Protein AF-A0A3M1RUQ9-F1 (afdb_monomer)

Nearest PDB structures (foldseek):
  5zta-assembly2_B  TM=8.082E-01  e=4.497E-03  Bacillus subtilis subsp. subtilis str. 168
  6jv6-assembly1_A  TM=8.263E-01  e=1.047E-02  Bacillus spizizenii
  3lyh-assembly1_A  TM=6.625E-01  e=2.061E-03  Marinobacter nauticus VT8
  2q2o-assembly1_A  TM=5.534E-01  e=1.060E+00  Bacillus subtilis
  7l78-assembly1_B  TM=5.020E-01  e=8.719E-01  Saccharomyces cerevisiae

Solvent-accessible surface area (backbone atoms only — not comparable to full-atom values): 9814 Å² total; per-residue (Å²): 130,82,81,74,94,71,89,86,81,88,88,75,90,79,79,81,57,67,66,60,47,66,78,39,43,71,64,52,54,54,52,47,52,55,50,48,54,52,18,68,74,37,26,83,55,92,74,45,66,84,81,35,47,64,63,47,54,52,49,54,49,51,52,57,45,52,78,74,45,89,65,80,58,87,81,72,50,26,94,60,44,41,68,43,33,44,55,52,37,52,52,50,31,43,76,59,68,37,67,63,48,80,47,67,57,91,83,35,56,87,43,66,56,51,74,47,50,49,53,53,51,50,52,55,40,34,71,76,36,79,89,50,49,64,44,75,48,74,41,48,56,74,68,48,50,51,53,51,48,51,56,50,47,54,55,49,33,57,75,73,69,69,116

Foldseek 3Di:
DPDPPDDDDDDDDDADDPVVCVVVVVVVVVVVVVQQVQQVVQAPDDDDCVRCVPQVVVVVVQVVVCVVDDDLDDDDAPCGRYDDHPLVSVVVSVVSPDQAAEAEDPVLDDYCCQPPVVVVVQVVSCVVVVNGHYDYDGRDDPVVVVVVVVVVVVVVCVVVVND

pLDDT: mean 93.83, std 6.27, range [56.94, 98.25]

Structure (mmCIF, N/CA/C/O backbone):
data_AF-A0A3M1RUQ9-F1
#
_entry.id   AF-A0A3M1RUQ9-F1
#
loop_
_atom_site.group_PDB
_atom_site.id
_atom_site.type_symbol
_atom_site.label_atom_id
_atom_site.label_alt_id
_atom_site.label_comp_id
_atom_site.label_asym_id
_atom_site.label_entity_id
_atom_site.label_seq_id
_atom_site.pdbx_PDB_ins_code
_atom_site.Cartn_x
_atom_site.Cartn_y
_atom_site.Cartn_z
_atom_site.occupancy
_atom_site.B_iso_or_equiv
_atom_site.auth_seq_id
_atom_site.auth_comp_id
_atom_site.auth_asym_id
_atom_site.auth_atom_id
_atom_site.pdbx_PDB_model_num
ATOM 1 N N . MET A 1 1 ? 2.517 7.615 -39.270 1.00 56.94 1 MET A N 1
ATOM 2 C CA . MET A 1 1 ? 3.635 8.064 -38.411 1.00 56.94 1 MET A CA 1
ATOM 3 C C . MET A 1 1 ? 4.672 6.952 -38.345 1.00 56.94 1 MET A C 1
ATOM 5 O O . MET A 1 1 ? 4.280 5.797 -38.236 1.00 56.94 1 MET A O 1
ATOM 9 N N . SER A 1 2 ? 5.966 7.264 -38.475 1.00 64.69 2 SER A N 1
ATOM 10 C CA . SER A 1 2 ? 7.027 6.271 -38.240 1.00 64.69 2 SER A CA 1
ATOM 11 C C . SER A 1 2 ? 6.930 5.792 -36.794 1.00 64.69 2 SER A C 1
ATOM 13 O O . SER A 1 2 ? 6.895 6.625 -35.892 1.00 64.69 2 SER A O 1
ATOM 15 N N . LYS A 1 3 ? 6.897 4.474 -36.562 1.00 66.44 3 LYS A N 1
ATOM 16 C CA . LYS A 1 3 ? 6.935 3.903 -35.209 1.00 66.44 3 LYS A CA 1
ATOM 17 C C . LYS A 1 3 ? 8.186 4.449 -34.508 1.00 66.44 3 LYS A C 1
ATOM 19 O O . LYS A 1 3 ? 9.293 4.273 -35.025 1.00 66.44 3 LYS A O 1
ATOM 24 N N . LYS A 1 4 ? 8.024 5.173 -33.395 1.00 72.56 4 LYS A N 1
ATOM 25 C CA . LYS A 1 4 ? 9.169 5.671 -32.623 1.00 72.56 4 LYS A CA 1
ATOM 26 C C . LYS A 1 4 ? 9.989 4.465 -32.158 1.00 72.56 4 LYS A C 1
ATOM 28 O O . LYS A 1 4 ? 9.436 3.479 -31.676 1.00 72.56 4 LYS A O 1
ATOM 33 N N . LYS A 1 5 ? 11.308 4.512 -32.351 1.00 85.88 5 LYS A N 1
ATOM 34 C CA . LYS A 1 5 ? 12.230 3.438 -31.949 1.00 85.88 5 LYS A CA 1
ATOM 35 C C . LYS A 1 5 ? 12.568 3.578 -30.460 1.00 85.88 5 LYS A C 1
ATOM 37 O O . LYS A 1 5 ? 13.712 3.846 -30.115 1.00 85.88 5 LYS A O 1
ATOM 42 N N . VAL A 1 6 ? 11.555 3.470 -29.602 1.00 91.44 6 VAL A N 1
ATOM 43 C CA . VAL A 1 6 ? 11.686 3.624 -28.146 1.00 91.44 6 VAL A CA 1
ATOM 44 C C . VAL A 1 6 ? 11.428 2.276 -27.481 1.00 91.44 6 VAL A C 1
ATOM 46 O O . VAL A 1 6 ? 10.409 1.639 -27.742 1.00 91.44 6 VAL A O 1
ATOM 49 N N . GLY A 1 7 ? 12.369 1.834 -26.647 1.00 94.00 7 GLY A N 1
ATOM 50 C CA . GLY A 1 7 ? 12.176 0.706 -25.738 1.00 94.00 7 GLY A CA 1
ATOM 51 C C . GLY A 1 7 ? 11.648 1.211 -24.400 1.00 94.00 7 GLY A C 1
ATOM 52 O O . GLY A 1 7 ? 12.177 2.179 -23.861 1.00 94.00 7 GLY A O 1
ATOM 53 N N . VAL A 1 8 ? 10.616 0.561 -23.869 1.00 94.81 8 VAL A N 1
ATOM 54 C CA . VAL A 1 8 ? 10.037 0.879 -22.560 1.00 94.81 8 VAL A CA 1
ATOM 55 C C . VAL A 1 8 ? 10.260 -0.322 -21.651 1.00 94.81 8 VAL A C 1
ATOM 57 O O . VAL A 1 8 ? 9.830 -1.426 -21.975 1.00 94.81 8 VAL A O 1
ATOM 60 N N . ILE A 1 9 ? 10.944 -0.108 -20.526 1.00 96.81 9 ILE A N 1
ATOM 61 C CA . ILE A 1 9 ? 11.114 -1.108 -19.469 1.00 96.81 9 ILE A CA 1
ATOM 62 C C . ILE A 1 9 ? 10.307 -0.648 -18.259 1.00 96.81 9 ILE A C 1
ATOM 64 O O . ILE A 1 9 ? 10.516 0.456 -17.759 1.00 96.81 9 ILE A O 1
ATOM 68 N N . ILE A 1 10 ? 9.405 -1.503 -17.779 1.00 93.88 10 ILE A N 1
ATOM 69 C CA . ILE A 1 10 ? 8.724 -1.304 -16.500 1.00 93.88 10 ILE A CA 1
ATOM 70 C C . ILE A 1 10 ? 9.542 -2.034 -15.437 1.00 93.88 10 ILE A C 1
ATOM 72 O O . ILE A 1 10 ? 9.555 -3.261 -15.394 1.00 93.88 10 ILE A O 1
ATOM 76 N N . ALA A 1 11 ? 10.283 -1.281 -14.625 1.00 93.81 11 ALA A N 1
ATOM 77 C CA . ALA A 1 11 ? 11.072 -1.850 -13.539 1.00 93.81 11 ALA A CA 1
ATOM 78 C C . ALA A 1 11 ? 10.163 -2.242 -12.363 1.00 93.81 11 ALA A C 1
ATOM 80 O O . ALA A 1 11 ? 9.330 -1.448 -11.925 1.00 93.81 11 ALA A O 1
ATOM 81 N N . CYS A 1 12 ? 10.345 -3.452 -11.837 1.00 90.75 12 CYS A N 1
ATOM 82 C CA . CYS A 1 12 ? 9.619 -3.979 -10.684 1.00 90.75 12 CYS A CA 1
ATOM 83 C C . CYS A 1 12 ? 10.548 -4.830 -9.808 1.00 90.75 12 CYS A C 1
ATOM 85 O O . CYS A 1 12 ? 11.527 -5.385 -10.300 1.00 90.75 12 CYS A O 1
ATOM 87 N N . HIS A 1 13 ? 10.224 -4.956 -8.522 1.00 88.75 13 HIS A N 1
ATOM 88 C CA . HIS A 1 13 ? 11.003 -5.755 -7.569 1.00 88.75 13 HIS A CA 1
ATOM 89 C C . HIS A 1 13 ? 10.867 -7.273 -7.805 1.00 88.75 13 HIS A C 1
ATOM 91 O O . HIS A 1 13 ? 11.828 -8.014 -7.629 1.00 88.75 13 HIS A O 1
ATOM 97 N N . GLY A 1 14 ? 9.684 -7.728 -8.239 1.00 87.06 14 GLY A N 1
ATOM 98 C CA . GLY A 1 14 ? 9.310 -9.145 -8.216 1.00 87.06 14 GLY A CA 1
ATOM 99 C C . GLY A 1 14 ? 8.838 -9.592 -6.828 1.00 87.06 14 GLY A C 1
ATOM 100 O O . GLY A 1 14 ? 8.937 -8.838 -5.858 1.00 87.06 14 GLY A O 1
ATOM 101 N N . ASP A 1 15 ? 8.299 -10.805 -6.747 1.00 90.31 15 ASP A N 1
ATOM 102 C CA . ASP A 1 15 ? 7.849 -11.428 -5.500 1.00 90.31 15 ASP A CA 1
ATOM 103 C C . ASP A 1 15 ? 8.145 -12.933 -5.532 1.00 90.31 15 ASP A C 1
ATOM 105 O O . ASP A 1 15 ? 8.349 -13.510 -6.607 1.00 90.31 15 ASP A O 1
ATOM 109 N N . VAL A 1 16 ? 8.192 -13.562 -4.360 1.00 91.88 16 VAL A N 1
ATOM 110 C CA . VAL A 1 16 ? 8.382 -15.008 -4.249 1.00 91.88 16 VAL A CA 1
ATOM 111 C C . VAL A 1 16 ? 7.066 -15.714 -4.605 1.00 91.88 16 VAL A C 1
ATOM 113 O O . VAL A 1 16 ? 6.010 -15.300 -4.120 1.00 91.88 16 VAL A O 1
ATOM 116 N N . PRO A 1 17 ? 7.095 -16.782 -5.426 1.00 94.38 17 PRO A N 1
ATOM 117 C CA . PRO A 1 17 ? 5.908 -17.586 -5.703 1.00 94.38 17 PRO A CA 1
ATOM 118 C C . PRO A 1 17 ? 5.218 -18.075 -4.420 1.00 94.38 17 PRO A C 1
ATOM 120 O O . PRO A 1 17 ? 5.877 -18.508 -3.473 1.00 94.38 17 PRO A O 1
ATOM 123 N N . LEU A 1 18 ? 3.884 -17.988 -4.379 1.00 93.75 18 LEU A N 1
ATOM 124 C CA . LEU A 1 18 ? 3.101 -18.298 -3.175 1.00 93.75 18 LEU A CA 1
ATOM 125 C C . LEU A 1 18 ? 3.216 -19.770 -2.759 1.00 93.75 18 LEU A C 1
ATOM 127 O O . LEU A 1 18 ? 3.302 -20.064 -1.570 1.00 93.75 18 LEU A O 1
ATOM 131 N N . ASP A 1 19 ? 3.257 -20.673 -3.736 1.00 95.56 19 ASP A N 1
ATOM 132 C CA . ASP A 1 19 ? 3.499 -22.105 -3.548 1.00 95.56 19 ASP A CA 1
ATOM 133 C C . ASP A 1 19 ? 4.882 -22.362 -2.942 1.00 95.56 19 ASP A C 1
ATOM 135 O O . ASP A 1 19 ? 5.003 -23.086 -1.957 1.00 95.56 19 ASP A O 1
ATOM 139 N N . TYR A 1 20 ? 5.915 -21.680 -3.438 1.00 95.62 20 TYR A N 1
ATOM 140 C CA . TYR A 1 20 ? 7.257 -21.783 -2.874 1.00 95.62 20 TYR A CA 1
ATOM 141 C C . TYR A 1 20 ? 7.315 -21.297 -1.418 1.00 95.62 20 TYR A C 1
ATOM 143 O O . TYR A 1 20 ? 7.980 -21.920 -0.590 1.00 95.62 20 TYR A O 1
ATOM 151 N N . ILE A 1 21 ? 6.619 -20.205 -1.076 1.00 93.62 21 ILE A N 1
ATOM 152 C CA . ILE A 1 21 ? 6.503 -19.749 0.321 1.00 93.62 21 ILE A CA 1
ATOM 153 C C . ILE A 1 21 ? 5.828 -20.829 1.170 1.00 93.62 21 ILE A C 1
ATOM 155 O O . ILE A 1 21 ? 6.288 -21.117 2.274 1.00 93.62 21 ILE A O 1
ATOM 159 N N . GLU A 1 22 ? 4.753 -21.434 0.663 1.00 92.75 22 GLU A N 1
ATOM 160 C CA . GLU A 1 22 ? 4.002 -22.459 1.383 1.00 92.75 22 GLU A CA 1
ATOM 161 C C . GLU A 1 22 ? 4.834 -23.722 1.649 1.00 92.75 22 GLU A C 1
ATOM 163 O O . GLU A 1 22 ? 4.784 -24.279 2.749 1.00 92.75 22 GLU A O 1
ATOM 168 N N . GLU A 1 23 ? 5.632 -24.143 0.672 1.00 97.25 23 GLU A N 1
ATOM 169 C CA . GLU A 1 23 ? 6.545 -25.283 0.785 1.00 97.25 23 GLU A CA 1
ATOM 170 C C . GLU A 1 23 ? 7.738 -25.000 1.715 1.00 97.25 23 GLU A C 1
ATOM 172 O O . GLU A 1 23 ? 8.336 -25.932 2.250 1.00 97.25 23 GLU A O 1
ATOM 177 N N . ASN A 1 24 ? 8.071 -23.723 1.949 1.00 96.81 24 ASN A N 1
ATOM 178 C CA . ASN A 1 24 ? 9.254 -23.289 2.703 1.00 96.81 24 ASN A CA 1
ATOM 179 C C . ASN A 1 24 ? 8.909 -22.384 3.905 1.00 96.81 24 ASN A C 1
ATOM 181 O O . ASN A 1 24 ? 9.684 -21.487 4.249 1.00 96.81 24 ASN A O 1
ATOM 185 N N . LYS A 1 25 ? 7.758 -22.615 4.555 1.00 93.88 25 LYS A N 1
ATOM 186 C CA . LYS A 1 25 ? 7.204 -21.754 5.624 1.00 93.88 25 LYS A CA 1
ATOM 187 C C . LYS A 1 25 ? 8.210 -21.359 6.701 1.00 93.88 25 LYS A C 1
ATOM 189 O O . LYS A 1 25 ? 8.373 -20.171 6.946 1.00 93.88 25 LYS A O 1
ATOM 194 N N . GLU A 1 26 ? 8.928 -22.316 7.288 1.00 96.06 26 GLU A N 1
ATOM 195 C CA . GLU A 1 26 ? 9.863 -22.046 8.394 1.00 96.06 26 GLU A CA 1
ATOM 196 C C . GLU A 1 26 ? 10.960 -21.038 8.011 1.00 96.06 26 GLU A C 1
ATOM 198 O O . GLU A 1 26 ? 11.317 -20.157 8.793 1.00 96.06 26 GLU A O 1
ATOM 203 N N . ALA A 1 27 ? 11.476 -21.124 6.780 1.00 94.81 27 ALA A N 1
ATOM 204 C CA . ALA A 1 27 ? 12.489 -20.194 6.292 1.00 94.81 27 ALA A CA 1
ATOM 205 C C . ALA A 1 27 ? 11.922 -18.774 6.127 1.00 94.81 27 ALA A C 1
ATOM 207 O O . ALA A 1 27 ? 12.604 -17.796 6.443 1.00 94.81 27 ALA A O 1
ATOM 208 N N . PHE A 1 28 ? 10.675 -18.658 5.660 1.00 93.06 28 PHE A N 1
ATOM 209 C CA . PHE A 1 28 ? 9.995 -17.372 5.512 1.00 93.06 28 PHE A CA 1
ATOM 210 C C . PHE A 1 28 ? 9.569 -16.774 6.850 1.00 93.06 28 PHE A C 1
ATOM 212 O O . PHE A 1 28 ? 9.768 -15.581 7.042 1.00 93.06 28 PHE A O 1
ATOM 219 N N . GLU A 1 29 ? 9.082 -17.577 7.793 1.00 93.44 29 GLU A N 1
ATOM 220 C CA . GLU A 1 29 ? 8.775 -17.130 9.157 1.00 93.44 29 GLU A CA 1
ATOM 221 C C . GLU A 1 29 ? 10.032 -16.596 9.855 1.00 93.44 29 GLU A C 1
ATOM 223 O O . GLU A 1 29 ? 10.015 -15.527 10.468 1.00 93.44 29 GLU A O 1
ATOM 228 N N . MET A 1 30 ? 11.168 -17.285 9.696 1.00 96.00 30 MET A N 1
ATOM 229 C CA . MET A 1 30 ? 12.449 -16.796 10.203 1.00 96.00 30 MET A CA 1
ATOM 230 C C . MET A 1 30 ? 12.840 -15.460 9.551 1.00 96.00 30 MET A C 1
ATOM 232 O O . MET A 1 30 ? 13.237 -14.529 10.255 1.00 96.00 30 MET A O 1
ATOM 236 N N . ALA A 1 31 ? 12.711 -15.334 8.227 1.00 93.88 31 ALA A N 1
ATOM 237 C CA . ALA A 1 31 ? 13.004 -14.085 7.525 1.00 93.88 31 ALA A CA 1
ATOM 238 C C . ALA A 1 31 ? 12.082 -12.936 7.977 1.00 93.88 31 ALA A C 1
ATOM 240 O O . ALA A 1 31 ? 12.561 -11.835 8.256 1.00 93.88 31 ALA A O 1
ATOM 241 N N . GLU A 1 32 ? 10.783 -13.198 8.111 1.00 92.50 32 GLU A N 1
ATOM 242 C CA . GLU A 1 32 ? 9.789 -12.239 8.594 1.00 92.50 32 GLU A CA 1
ATOM 243 C C . GLU A 1 32 ? 10.077 -11.780 10.018 1.00 92.50 32 GLU A C 1
ATOM 245 O O . GLU A 1 32 ? 9.981 -10.586 10.289 1.00 92.50 32 GLU A O 1
ATOM 250 N N . SER A 1 33 ? 10.522 -12.675 10.904 1.00 95.69 33 SER A N 1
ATOM 251 C CA . SER A 1 33 ? 10.874 -12.305 12.279 1.00 95.69 33 SER A CA 1
ATOM 252 C C . SER A 1 33 ? 12.010 -11.272 12.334 1.00 95.69 33 SER A C 1
ATOM 254 O O . SER A 1 33 ? 11.960 -10.315 13.107 1.00 95.69 33 SER A O 1
ATOM 256 N N . HIS A 1 34 ? 13.016 -11.393 11.460 1.00 96.75 34 HIS A N 1
ATOM 257 C CA . HIS A 1 34 ? 14.094 -10.407 11.363 1.00 96.75 34 HIS A CA 1
ATOM 258 C C . HIS A 1 34 ? 13.600 -9.072 10.797 1.00 96.75 34 HIS A C 1
ATOM 260 O O . HIS A 1 34 ? 14.010 -8.007 11.270 1.00 96.75 34 HIS A O 1
ATOM 266 N N . ILE A 1 35 ? 12.702 -9.120 9.810 1.00 95.62 35 ILE A N 1
ATOM 267 C CA . ILE A 1 35 ? 12.055 -7.926 9.263 1.00 95.62 35 ILE A CA 1
ATOM 268 C C . ILE A 1 35 ? 11.198 -7.232 10.323 1.00 95.62 35 ILE A C 1
ATOM 270 O O . ILE A 1 35 ? 11.234 -6.006 10.421 1.00 95.62 35 ILE A O 1
ATOM 274 N N . GLU A 1 36 ? 10.485 -7.982 11.159 1.00 95.69 36 GLU A N 1
ATOM 275 C CA . GLU A 1 36 ? 9.683 -7.441 12.253 1.00 95.69 36 GLU A CA 1
ATOM 276 C C . GLU A 1 36 ? 10.559 -6.738 13.297 1.00 95.69 36 GLU A C 1
ATOM 278 O O . GLU A 1 36 ? 10.265 -5.604 13.681 1.00 95.69 36 GLU A O 1
ATOM 283 N N . VAL A 1 37 ? 11.683 -7.344 13.696 1.00 97.56 37 VAL A N 1
ATOM 284 C CA . VAL A 1 37 ? 12.654 -6.705 14.601 1.00 97.56 37 VAL A CA 1
ATOM 285 C C . VAL A 1 37 ? 13.163 -5.387 14.014 1.00 97.56 37 VAL A C 1
ATOM 287 O O . VAL A 1 37 ? 13.155 -4.359 14.694 1.00 97.56 37 VAL A O 1
ATOM 290 N N . LEU A 1 38 ? 13.566 -5.383 12.740 1.00 97.38 38 LEU A N 1
ATOM 291 C CA . LEU A 1 38 ? 14.014 -4.163 12.067 1.00 97.38 38 LEU A CA 1
ATOM 292 C C . LEU A 1 38 ? 12.893 -3.118 11.984 1.00 97.38 38 LEU A C 1
ATOM 294 O O . LEU A 1 38 ? 13.125 -1.933 12.230 1.00 97.38 38 LEU A O 1
ATOM 298 N N . SER A 1 39 ? 11.675 -3.553 11.672 1.00 97.00 39 SER A N 1
ATOM 299 C CA . SER A 1 39 ? 10.490 -2.704 11.616 1.00 97.00 39 SER A CA 1
ATOM 300 C C . SER A 1 39 ? 10.232 -2.027 12.960 1.00 97.00 39 SER A C 1
ATOM 302 O O . SER A 1 39 ? 10.051 -0.814 13.000 1.00 97.00 39 SER A O 1
ATOM 304 N N . ASN A 1 40 ? 10.286 -2.770 14.064 1.00 96.12 40 ASN A N 1
ATOM 305 C CA . ASN A 1 40 ? 10.075 -2.225 15.406 1.00 96.12 40 ASN A CA 1
ATOM 306 C C . ASN A 1 40 ? 11.157 -1.210 15.795 1.00 96.12 40 ASN A C 1
ATOM 308 O O . ASN A 1 40 ? 10.844 -0.175 16.373 1.00 96.12 40 ASN A O 1
ATOM 312 N N . ASN A 1 41 ? 12.410 -1.453 15.408 1.00 96.88 41 ASN A N 1
ATOM 313 C CA . ASN A 1 41 ? 13.515 -0.531 15.687 1.00 96.88 41 ASN A CA 1
ATOM 314 C C . ASN A 1 41 ? 13.468 0.759 14.853 1.00 96.88 41 ASN A C 1
ATOM 316 O O . ASN A 1 41 ? 14.103 1.746 15.217 1.00 96.88 41 ASN A O 1
ATOM 320 N N . THR A 1 42 ? 12.769 0.746 13.716 1.00 96.94 42 THR A N 1
ATOM 321 C CA . THR A 1 42 ? 12.766 1.863 12.759 1.00 96.94 42 THR A CA 1
ATOM 322 C C . THR A 1 42 ? 11.465 2.657 12.745 1.00 96.94 42 THR A C 1
ATOM 324 O O . THR A 1 42 ? 11.491 3.829 12.364 1.00 96.94 42 THR A O 1
ATOM 327 N N . ARG A 1 43 ? 10.351 2.061 1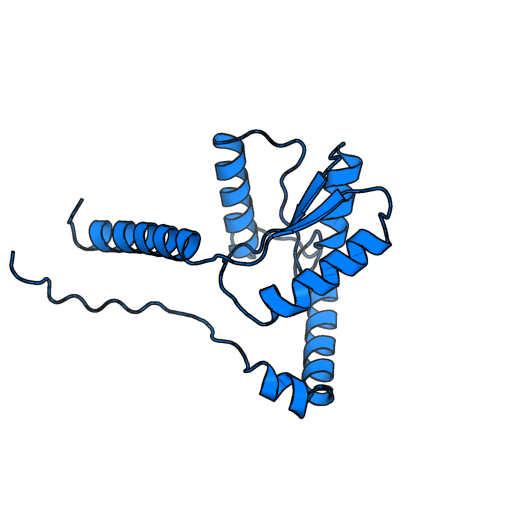3.197 1.00 96.19 43 ARG A N 1
ATOM 328 C CA . ARG A 1 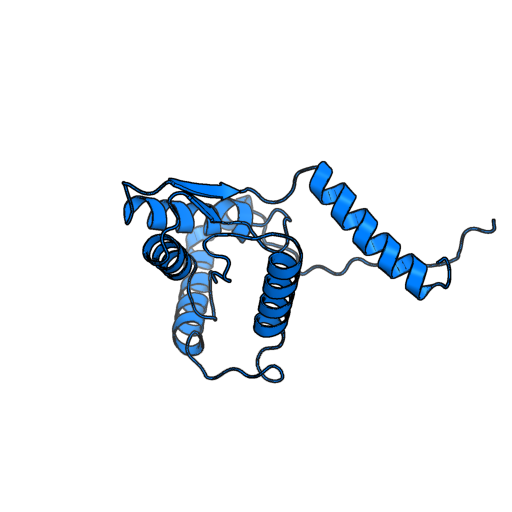43 ? 8.985 2.605 13.099 1.00 96.19 43 ARG A CA 1
ATOM 329 C C . ARG A 1 43 ? 8.891 4.078 13.484 1.00 96.19 43 ARG A C 1
ATOM 331 O O . ARG A 1 43 ? 8.412 4.877 12.679 1.00 96.19 43 ARG A O 1
ATOM 338 N N . ASP A 1 44 ? 9.444 4.421 14.643 1.00 95.06 44 ASP A N 1
ATOM 339 C CA . ASP A 1 44 ? 9.294 5.739 15.271 1.00 95.06 44 ASP A CA 1
ATOM 340 C C . ASP A 1 44 ? 10.545 6.621 15.154 1.00 95.06 44 ASP A C 1
ATOM 342 O O . ASP A 1 44 ? 10.644 7.666 15.803 1.00 95.06 44 ASP A O 1
ATOM 346 N N . LEU A 1 45 ? 11.525 6.219 14.336 1.00 96.56 45 LEU A N 1
ATOM 347 C CA . LEU A 1 45 ? 12.700 7.053 14.103 1.00 96.56 45 LEU A CA 1
ATOM 348 C C . LEU A 1 45 ? 12.298 8.394 13.466 1.00 96.56 45 LEU A C 1
ATOM 350 O O . LEU A 1 45 ? 11.406 8.421 12.611 1.00 96.56 45 LEU A O 1
ATOM 354 N N . PRO A 1 46 ? 12.978 9.503 13.821 1.00 96.44 46 PRO A N 1
ATOM 355 C CA . PRO A 1 46 ? 12.787 10.783 13.154 1.00 96.44 46 PRO A CA 1
ATOM 356 C C . PRO A 1 46 ? 13.036 10.666 11.649 1.00 96.44 46 PRO A C 1
ATOM 358 O O . PRO A 1 46 ? 14.062 10.141 11.210 1.00 96.44 46 PRO A O 1
ATOM 361 N N . ARG A 1 47 ? 12.102 11.195 10.860 1.00 96.56 47 ARG A N 1
ATOM 362 C CA . ARG A 1 47 ? 12.136 11.162 9.395 1.00 96.56 47 ARG A CA 1
ATOM 363 C C . ARG A 1 47 ? 12.128 12.573 8.843 1.00 96.56 47 ARG A C 1
ATOM 365 O O . ARG A 1 47 ? 11.435 13.447 9.360 1.00 96.56 47 ARG A O 1
ATOM 372 N N . THR A 1 48 ? 12.875 12.773 7.772 1.00 97.50 48 THR A N 1
ATOM 373 C CA . THR A 1 48 ? 12.798 13.958 6.919 1.00 97.50 48 THR A CA 1
ATOM 374 C C . THR A 1 48 ? 12.558 13.498 5.487 1.00 97.50 48 THR A C 1
ATOM 376 O O . THR A 1 48 ? 12.739 12.324 5.169 1.00 97.50 48 THR A O 1
ATOM 379 N N . ARG A 1 49 ? 12.188 14.420 4.595 1.00 97.38 49 ARG A N 1
ATOM 380 C CA . ARG A 1 49 ? 12.033 14.104 3.167 1.00 97.38 49 ARG A CA 1
ATOM 381 C C . ARG A 1 49 ? 13.319 13.543 2.541 1.00 97.38 49 ARG A C 1
ATOM 383 O O . ARG A 1 49 ? 13.249 12.820 1.557 1.00 97.38 49 ARG A O 1
ATOM 390 N N . GLU A 1 50 ? 14.479 13.863 3.113 1.00 97.69 50 GLU A N 1
ATOM 391 C CA . GLU A 1 50 ? 15.772 13.329 2.681 1.00 97.69 50 GLU A CA 1
ATOM 392 C C . GLU A 1 50 ? 16.016 11.905 3.199 1.00 97.69 50 GLU A C 1
ATOM 394 O O . GLU A 1 50 ? 16.474 11.053 2.441 1.00 97.69 50 GLU A O 1
ATOM 399 N N . THR A 1 51 ? 15.704 11.629 4.470 1.00 97.25 51 THR A N 1
ATOM 400 C CA . THR A 1 51 ? 15.978 10.315 5.080 1.00 97.25 51 THR A CA 1
ATOM 401 C C . THR A 1 51 ? 14.893 9.277 4.810 1.00 97.25 51 THR A C 1
ATOM 403 O O . THR A 1 51 ? 15.156 8.083 4.934 1.00 97.25 51 THR A O 1
ATOM 406 N N . ASP A 1 52 ? 13.693 9.713 4.425 1.00 97.44 52 ASP A N 1
ATOM 407 C CA . ASP A 1 52 ? 12.580 8.847 4.051 1.00 97.44 52 ASP A CA 1
ATOM 408 C C . ASP A 1 52 ? 11.706 9.484 2.953 1.00 97.44 52 ASP A C 1
ATOM 410 O O . ASP A 1 52 ? 10.590 9.944 3.210 1.00 97.44 52 ASP A O 1
ATOM 414 N N . PRO A 1 53 ? 12.189 9.522 1.703 1.00 97.69 53 PRO A N 1
ATOM 415 C CA . PRO A 1 53 ? 11.408 10.057 0.593 1.00 97.69 53 PRO A CA 1
ATOM 416 C C . PRO A 1 53 ? 10.115 9.265 0.348 1.00 97.69 53 PRO A C 1
ATOM 418 O O . PRO A 1 53 ? 9.132 9.845 -0.101 1.00 97.69 53 PRO A O 1
ATOM 421 N N . PHE A 1 54 ? 10.076 7.969 0.682 1.00 96.12 54 PHE A N 1
ATOM 422 C CA . PHE A 1 54 ? 8.893 7.133 0.475 1.00 96.12 54 PHE A CA 1
ATOM 423 C C . PHE A 1 54 ? 7.711 7.613 1.315 1.00 96.12 54 PHE A C 1
ATOM 425 O O . PHE A 1 54 ? 6.632 7.850 0.772 1.00 96.12 54 PHE A O 1
ATOM 432 N N . LYS A 1 55 ? 7.909 7.804 2.626 1.00 96.69 55 LYS A N 1
ATOM 433 C CA . LYS A 1 55 ? 6.853 8.321 3.506 1.00 96.69 55 LYS A CA 1
ATOM 434 C C . LYS A 1 55 ? 6.311 9.657 3.003 1.00 96.69 55 LYS A C 1
ATOM 436 O O . LYS A 1 55 ? 5.099 9.840 2.949 1.00 96.69 55 LYS A O 1
ATOM 441 N N . TYR A 1 56 ? 7.200 10.576 2.634 1.00 97.75 56 TYR A N 1
ATOM 442 C CA . TYR A 1 56 ? 6.789 11.910 2.203 1.00 97.75 56 TYR A CA 1
ATOM 443 C C . TYR A 1 56 ? 6.083 11.903 0.840 1.00 97.75 56 TYR A C 1
ATOM 445 O O . TYR A 1 56 ? 5.131 12.657 0.666 1.00 97.75 56 TYR A O 1
ATOM 453 N N . ASP A 1 57 ? 6.468 11.031 -0.094 1.00 97.75 57 ASP A N 1
ATOM 454 C CA . ASP A 1 57 ? 5.741 10.856 -1.361 1.00 97.75 57 ASP A CA 1
ATOM 455 C C . ASP A 1 57 ? 4.331 10.275 -1.134 1.00 97.75 57 ASP A C 1
ATOM 457 O O . ASP A 1 57 ? 3.374 10.672 -1.805 1.00 97.75 57 ASP A O 1
ATOM 461 N N . VAL A 1 58 ? 4.173 9.361 -0.167 1.00 97.81 58 VAL A N 1
ATOM 462 C CA . VAL A 1 58 ? 2.854 8.836 0.235 1.00 97.81 58 VAL A CA 1
ATOM 463 C C . VAL A 1 58 ? 1.995 9.929 0.869 1.00 97.81 58 VAL A C 1
ATOM 465 O O . VAL A 1 58 ? 0.809 10.038 0.557 1.00 97.81 58 VAL A O 1
ATOM 468 N N . GLU A 1 59 ? 2.574 10.761 1.732 1.00 97.25 59 GLU A N 1
ATOM 469 C CA . GLU A 1 59 ? 1.866 11.893 2.337 1.00 97.25 59 GLU A CA 1
ATOM 470 C C . GLU A 1 59 ? 1.456 12.934 1.293 1.00 97.25 59 GLU A C 1
ATOM 472 O O . GLU A 1 59 ? 0.307 13.372 1.294 1.00 97.25 59 GLU A O 1
ATOM 477 N N . ASP A 1 60 ? 2.333 13.264 0.342 1.00 98.25 60 ASP A N 1
ATOM 478 C CA . ASP A 1 60 ? 1.996 14.164 -0.764 1.00 98.25 60 ASP A CA 1
ATOM 479 C C . ASP A 1 60 ? 0.838 13.605 -1.606 1.00 98.25 60 ASP A C 1
ATOM 481 O O . ASP A 1 60 ? -0.064 14.348 -2.007 1.00 98.25 60 ASP A O 1
ATOM 485 N N . LEU A 1 61 ? 0.815 12.290 -1.854 1.00 97.69 61 LEU A N 1
ATOM 486 C CA . LEU A 1 61 ? -0.304 11.637 -2.532 1.00 97.69 61 LEU A CA 1
ATOM 487 C C . LEU A 1 61 ? -1.607 11.762 -1.731 1.00 97.69 61 LEU A C 1
ATOM 489 O O . LEU A 1 61 ? -2.650 12.052 -2.320 1.00 97.69 61 LEU A O 1
ATOM 493 N N . ILE A 1 62 ? -1.564 11.572 -0.411 1.00 97.88 62 ILE A N 1
ATOM 494 C CA . ILE A 1 62 ? -2.731 11.755 0.463 1.00 97.88 62 ILE A CA 1
ATOM 495 C C . ILE A 1 62 ? -3.250 13.193 0.371 1.00 97.88 62 ILE A C 1
ATOM 497 O O . ILE A 1 62 ? -4.455 13.390 0.209 1.00 97.88 62 ILE A O 1
ATOM 501 N N . GLU A 1 63 ? -2.368 14.193 0.381 1.00 98.00 63 GLU A N 1
ATOM 502 C CA . GLU A 1 63 ? -2.766 15.591 0.185 1.00 98.00 63 GLU A CA 1
ATOM 503 C C . GLU A 1 63 ? -3.401 15.812 -1.198 1.00 98.00 63 GLU A C 1
ATOM 505 O O . GLU A 1 63 ? -4.449 16.451 -1.305 1.00 98.00 63 GLU A O 1
ATOM 510 N N . LYS A 1 64 ? -2.877 15.184 -2.262 1.00 98.12 64 LYS A N 1
ATOM 511 C CA . LYS A 1 64 ? -3.521 15.203 -3.591 1.00 98.12 64 LYS A CA 1
ATOM 512 C C . LYS A 1 64 ? -4.891 14.534 -3.626 1.00 98.12 64 LYS A C 1
ATOM 514 O O . LYS A 1 64 ? -5.723 14.921 -4.451 1.00 98.12 64 LYS A O 1
ATOM 519 N N . ILE A 1 65 ? -5.146 13.549 -2.769 1.00 97.62 65 ILE A N 1
ATOM 520 C CA . ILE A 1 65 ? -6.475 12.948 -2.626 1.00 97.62 65 ILE A CA 1
ATOM 521 C C . ILE A 1 65 ? -7.412 13.916 -1.897 1.00 97.62 65 ILE A C 1
ATOM 523 O O . ILE A 1 65 ? -8.515 14.152 -2.395 1.00 97.62 65 ILE A O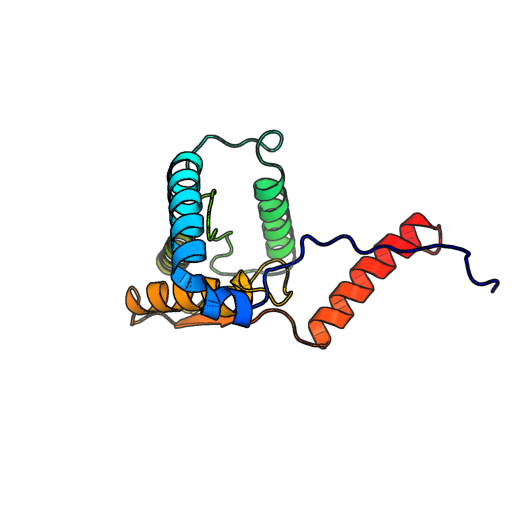 1
ATOM 527 N N . LYS A 1 66 ? -6.963 14.538 -0.799 1.00 96.94 66 LYS A N 1
ATOM 528 C CA . LYS A 1 66 ? -7.734 15.541 -0.038 1.00 96.94 66 LYS A CA 1
ATOM 529 C C . LYS A 1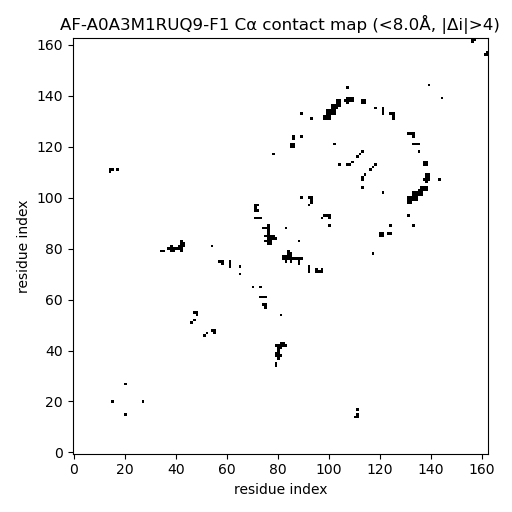 66 ? -8.118 16.756 -0.887 1.00 96.94 66 LYS A C 1
ATOM 531 O O . LYS A 1 66 ? -9.244 17.231 -0.804 1.00 96.94 66 LYS A O 1
ATOM 536 N N . GLU A 1 67 ? -7.226 17.210 -1.771 1.00 97.75 67 GLU A N 1
ATOM 537 C CA . GLU A 1 67 ? -7.515 18.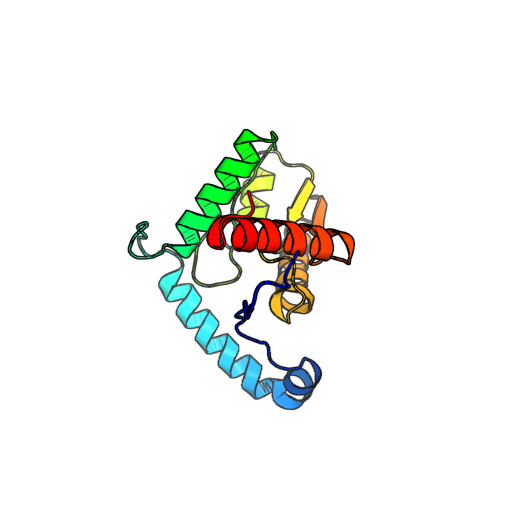277 -2.747 1.00 97.75 67 GLU A CA 1
ATOM 538 C C . GLU A 1 67 ? -8.671 17.915 -3.701 1.00 97.75 67 GLU A C 1
ATOM 540 O O . GLU A 1 67 ? -9.331 18.795 -4.255 1.00 97.75 67 GLU A O 1
ATOM 545 N N . LYS A 1 68 ? -8.901 16.620 -3.945 1.00 97.56 68 LYS A N 1
ATOM 546 C CA . LYS A 1 68 ? -9.906 16.132 -4.896 1.00 97.56 68 LYS A CA 1
ATOM 547 C C . LYS A 1 68 ? -11.206 15.732 -4.216 1.00 97.56 68 LYS A C 1
ATOM 549 O O . LYS A 1 68 ? -12.257 15.869 -4.846 1.00 97.56 68 LYS A O 1
ATOM 554 N N . ARG A 1 69 ? -11.155 15.164 -3.012 1.00 96.75 69 ARG A N 1
ATOM 555 C CA . ARG A 1 69 ? -12.308 14.589 -2.305 1.00 96.75 69 ARG A CA 1
ATOM 556 C C . ARG A 1 69 ? -12.136 14.734 -0.797 1.00 96.75 69 ARG A C 1
ATOM 558 O O . ARG A 1 69 ? -11.051 14.518 -0.270 1.00 96.75 69 ARG A O 1
ATOM 565 N N . GLU A 1 70 ? -13.238 15.038 -0.124 1.00 95.25 70 GLU A N 1
ATOM 566 C CA . GLU A 1 70 ? -13.301 15.076 1.333 1.00 95.25 70 GLU A CA 1
ATOM 567 C C . GLU A 1 70 ? -13.633 13.683 1.886 1.00 95.25 70 GLU A C 1
ATOM 569 O O . GLU A 1 70 ? -14.526 13.002 1.380 1.00 95.25 70 GLU A O 1
ATOM 574 N N . TYR A 1 71 ? -12.910 13.278 2.930 1.00 96.50 71 TYR A N 1
ATOM 575 C CA . TYR A 1 71 ? -13.158 12.070 3.714 1.00 96.50 71 TYR A CA 1
ATOM 576 C C . TYR A 1 71 ? -13.045 12.416 5.196 1.00 96.50 71 TYR A C 1
ATOM 578 O O . TYR A 1 71 ? -12.243 13.274 5.562 1.00 96.50 71 TYR A O 1
ATOM 586 N N . GLN A 1 72 ? -13.790 11.706 6.047 1.00 96.12 72 GLN A N 1
ATOM 587 C CA . GLN A 1 72 ? -13.738 11.899 7.501 1.00 96.12 72 GLN A CA 1
ATOM 588 C C . GLN A 1 72 ? -12.317 11.720 8.061 1.00 96.12 72 GLN A C 1
ATOM 590 O O . GLN A 1 72 ? -11.881 12.474 8.925 1.00 96.12 72 GLN A O 1
ATOM 595 N N . SER A 1 73 ? -11.593 10.723 7.551 1.00 94.62 73 SER A N 1
ATOM 596 C CA . SER A 1 73 ? -10.167 10.525 7.796 1.00 94.62 73 SER A CA 1
ATOM 597 C C . SER A 1 73 ? -9.519 9.918 6.553 1.00 94.62 73 SER A C 1
ATOM 599 O O . SER A 1 73 ? -10.112 9.060 5.897 1.00 94.62 73 SER A O 1
ATOM 601 N N . ILE A 1 74 ? -8.304 10.359 6.231 1.00 97.00 74 ILE A N 1
ATOM 602 C CA . ILE A 1 74 ? -7.429 9.726 5.243 1.00 97.00 74 ILE A CA 1
ATOM 603 C C . ILE A 1 74 ? -5.976 9.902 5.694 1.00 97.00 74 ILE A C 1
ATOM 605 O O . ILE A 1 74 ? -5.478 11.023 5.823 1.00 97.00 74 ILE A O 1
ATOM 609 N N . GLU A 1 75 ? -5.309 8.783 5.955 1.00 96.62 75 GLU A N 1
ATOM 610 C CA . GLU A 1 75 ? -3.930 8.714 6.439 1.00 96.62 75 GLU A CA 1
ATOM 611 C C . GLU A 1 75 ? -3.231 7.465 5.883 1.00 96.62 75 GLU A C 1
ATOM 613 O O . GLU A 1 75 ? -3.877 6.554 5.359 1.00 96.62 75 GLU A O 1
ATOM 618 N N . ALA A 1 76 ? -1.904 7.422 5.980 1.00 97.75 76 ALA A N 1
ATOM 619 C CA . ALA A 1 76 ? -1.136 6.234 5.632 1.00 97.75 76 ALA A CA 1
ATOM 620 C C . ALA A 1 76 ? -1.161 5.237 6.795 1.00 97.75 76 ALA A C 1
ATOM 622 O O . ALA A 1 76 ? -0.969 5.627 7.941 1.00 97.75 76 ALA A O 1
ATOM 623 N N . GLY A 1 77 ? -1.327 3.951 6.490 1.00 97.50 77 GLY A N 1
ATOM 624 C CA . GLY A 1 77 ? -1.124 2.854 7.433 1.00 97.50 77 GLY A CA 1
ATOM 625 C C . GLY A 1 77 ? -0.056 1.911 6.897 1.00 97.50 77 GLY A C 1
ATOM 626 O O . GLY A 1 77 ? -0.179 1.396 5.784 1.00 97.50 77 GLY A O 1
ATOM 627 N N . TYR A 1 78 ? 0.997 1.675 7.673 1.00 97.31 78 TYR A N 1
ATOM 628 C CA . TYR A 1 78 ? 2.154 0.904 7.226 1.00 97.31 78 TYR A CA 1
ATOM 629 C C . TYR A 1 78 ? 2.140 -0.518 7.789 1.00 97.31 78 TYR A C 1
ATOM 631 O O . TYR A 1 78 ? 1.901 -0.750 8.975 1.00 97.31 78 TYR A O 1
ATOM 639 N N . MET A 1 79 ? 2.447 -1.497 6.941 1.00 95.56 79 MET A N 1
ATOM 640 C CA . MET A 1 79 ? 2.659 -2.878 7.384 1.00 95.56 79 MET A CA 1
ATOM 641 C C . MET A 1 79 ? 3.938 -2.995 8.228 1.00 95.56 79 MET A C 1
ATOM 643 O O . MET A 1 79 ? 3.945 -3.635 9.280 1.00 95.56 79 MET A O 1
ATOM 647 N N . SER A 1 80 ? 5.005 -2.317 7.799 1.00 95.25 80 SER A N 1
ATOM 648 C CA . SER A 1 80 ? 6.341 -2.419 8.389 1.00 95.25 80 SER A CA 1
ATOM 649 C C . SER A 1 80 ? 7.089 -1.088 8.317 1.00 95.25 80 SER A C 1
ATOM 651 O O . SER A 1 80 ? 6.729 -0.199 7.547 1.00 95.25 80 SER A O 1
ATOM 653 N N . PHE A 1 81 ? 8.157 -0.985 9.103 1.00 97.25 81 PHE A N 1
ATOM 654 C CA . PHE A 1 81 ? 9.197 0.047 9.108 1.00 97.25 81 PHE A CA 1
ATOM 655 C C . PHE A 1 81 ? 8.783 1.471 9.442 1.00 97.25 81 PHE A C 1
ATOM 657 O O . PHE A 1 81 ? 9.659 2.207 9.860 1.00 97.25 81 PHE A O 1
ATOM 664 N N . CYS A 1 82 ? 7.530 1.889 9.269 1.00 96.88 82 CYS A N 1
ATOM 665 C CA . CYS A 1 82 ? 7.057 3.258 9.494 1.00 96.88 82 CYS A CA 1
ATOM 666 C C . CYS A 1 82 ? 5.768 3.264 10.328 1.00 96.88 82 CYS A C 1
ATOM 668 O O . CYS A 1 82 ? 5.027 2.280 10.348 1.00 96.88 82 CYS A O 1
ATOM 670 N N . GLY A 1 83 ? 5.522 4.346 11.064 1.00 96.06 83 GLY A N 1
ATOM 671 C CA . GLY A 1 83 ? 4.272 4.591 11.784 1.00 96.06 83 GLY A CA 1
ATOM 672 C C . GLY A 1 83 ? 3.353 5.584 11.049 1.00 96.06 83 GLY A C 1
ATOM 673 O O . GLY A 1 83 ? 3.858 6.399 10.270 1.00 96.06 83 GLY A O 1
ATOM 674 N N . PRO A 1 84 ? 2.028 5.537 11.290 1.00 96.88 84 PRO A N 1
ATOM 675 C CA . PRO A 1 84 ? 1.326 4.540 12.106 1.00 96.88 84 PRO A CA 1
AT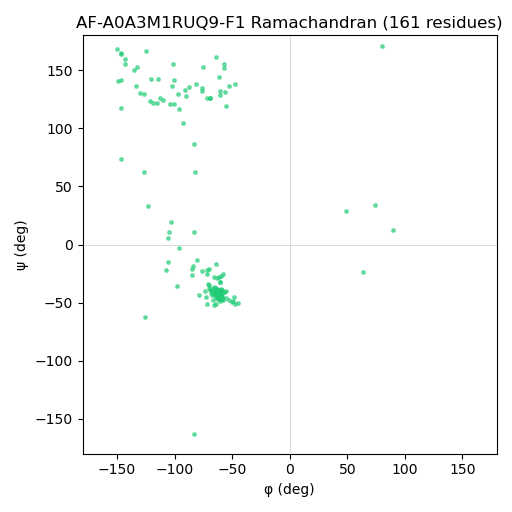OM 676 C C . PRO A 1 84 ? 1.185 3.195 11.374 1.00 96.88 84 PRO A C 1
ATOM 678 O O . PRO A 1 84 ? 1.166 3.124 10.145 1.00 96.88 84 PRO A O 1
ATOM 681 N N . SER A 1 85 ? 1.095 2.094 12.115 1.00 97.06 85 SER A N 1
ATOM 682 C CA . SER A 1 85 ? 0.772 0.788 11.536 1.00 97.06 85 SER A CA 1
ATOM 683 C C . SER A 1 85 ? -0.638 0.766 10.933 1.00 97.06 85 SER A C 1
ATOM 685 O O . SER A 1 85 ? -1.477 1.590 11.287 1.00 97.06 85 SER A O 1
ATOM 687 N N . ILE A 1 86 ? -0.944 -0.195 10.052 1.00 97.56 86 ILE A N 1
ATOM 688 C CA . ILE A 1 86 ? -2.314 -0.360 9.521 1.00 97.56 86 ILE A CA 1
ATOM 689 C C . ILE A 1 86 ? -3.361 -0.458 10.654 1.00 97.56 86 ILE A C 1
ATOM 691 O O . ILE A 1 86 ? -4.348 0.272 10.584 1.00 97.56 86 ILE A O 1
ATOM 695 N N . PRO A 1 87 ? -3.183 -1.276 11.715 1.00 96.81 87 PRO A N 1
ATOM 696 C CA . PRO A 1 87 ? -4.131 -1.296 12.831 1.00 96.81 87 PRO A CA 1
ATOM 697 C C . PRO A 1 87 ? -4.251 0.044 13.569 1.00 96.81 87 PRO A C 1
ATOM 699 O O . PRO A 1 87 ? -5.361 0.442 13.909 1.00 96.81 87 PRO A O 1
ATOM 702 N N . GLU A 1 88 ? -3.143 0.756 13.790 1.00 97.12 88 GLU A N 1
ATOM 703 C CA . GLU A 1 88 ? -3.167 2.076 14.441 1.00 97.12 88 GLU A CA 1
ATOM 704 C C . GLU A 1 88 ? -3.890 3.117 13.580 1.00 97.12 88 GLU A C 1
ATOM 706 O O . GLU A 1 88 ? -4.708 3.867 14.100 1.00 97.12 88 GLU A O 1
ATOM 711 N N . ALA A 1 89 ? -3.663 3.118 12.264 1.00 97.81 89 ALA A N 1
ATOM 712 C CA . ALA A 1 89 ? -4.365 3.989 11.324 1.00 97.81 89 ALA A CA 1
ATOM 713 C C . ALA A 1 89 ? -5.876 3.698 11.289 1.00 97.81 89 ALA A C 1
ATOM 715 O O . ALA A 1 89 ? -6.690 4.620 11.249 1.00 97.81 89 ALA A O 1
ATOM 716 N N . VAL A 1 90 ? -6.276 2.420 11.366 1.00 97.88 90 VAL A N 1
ATOM 717 C CA . VAL A 1 90 ? -7.692 2.042 11.511 1.00 97.88 90 VAL A CA 1
ATOM 718 C C . VAL A 1 90 ? -8.265 2.625 12.803 1.00 97.88 90 VAL A C 1
ATOM 720 O O . VAL A 1 90 ? -9.311 3.268 12.772 1.00 97.88 90 VAL A O 1
ATOM 723 N N . GLU A 1 91 ? -7.580 2.455 13.935 1.00 97.06 91 GLU A N 1
ATOM 724 C CA . GLU A 1 91 ? -8.031 3.018 15.211 1.00 97.06 91 GLU A CA 1
ATOM 725 C C . GLU A 1 91 ? -8.107 4.550 15.188 1.00 97.06 91 GLU A C 1
ATOM 727 O O . GLU A 1 91 ? -9.051 5.117 15.738 1.00 97.06 91 GLU A O 1
ATOM 732 N N . ASN A 1 92 ? -7.144 5.226 14.560 1.00 97.44 92 ASN A N 1
ATOM 733 C CA . ASN A 1 92 ? -7.143 6.679 14.396 1.00 97.44 92 ASN A CA 1
ATOM 734 C C . ASN A 1 92 ? -8.360 7.139 13.591 1.00 97.44 92 ASN A C 1
ATOM 736 O O . ASN A 1 92 ? -9.078 8.039 14.028 1.00 97.44 92 ASN A O 1
ATOM 740 N N . ALA A 1 93 ? -8.649 6.483 12.464 1.00 97.81 93 ALA A N 1
ATOM 741 C CA . ALA A 1 93 ? -9.818 6.789 11.647 1.00 97.81 93 ALA A CA 1
ATOM 742 C C . ALA A 1 93 ? -11.130 6.629 12.436 1.00 97.81 93 ALA A C 1
ATOM 744 O O . ALA A 1 93 ? -11.973 7.528 12.404 1.00 97.81 93 ALA A O 1
ATOM 745 N N . LEU A 1 94 ? -11.282 5.539 13.197 1.00 96.62 94 LEU A N 1
ATOM 746 C CA . LEU A 1 94 ? -12.459 5.307 14.045 1.00 96.62 94 LEU A CA 1
ATOM 747 C C . LEU A 1 94 ? -12.583 6.358 15.159 1.00 96.62 94 LEU A C 1
ATOM 749 O O . LEU A 1 94 ? -13.662 6.908 15.374 1.00 96.62 94 LEU A O 1
ATOM 753 N N . LYS A 1 95 ? -11.477 6.693 15.840 1.00 96.31 95 LYS A N 1
ATOM 754 C CA . LYS A 1 95 ? -11.435 7.759 16.862 1.00 96.31 95 LYS A CA 1
ATOM 755 C C . LYS A 1 95 ? -11.813 9.123 16.282 1.00 96.31 95 LYS A C 1
ATOM 757 O O . LYS A 1 95 ? -12.435 9.923 16.975 1.00 96.31 95 LYS A O 1
ATOM 762 N N . ASN A 1 96 ? -11.493 9.358 15.011 1.00 95.94 96 ASN A N 1
ATOM 763 C CA . ASN A 1 96 ? -11.847 10.569 14.274 1.00 95.94 96 ASN A CA 1
ATOM 764 C C . ASN A 1 96 ? -13.274 10.541 13.697 1.00 95.94 96 ASN A C 1
ATOM 766 O O . ASN A 1 96 ? -13.626 11.418 12.912 1.00 95.94 96 ASN A O 1
ATOM 770 N N . GLY A 1 97 ? -14.111 9.575 14.090 1.00 95.25 97 GLY A N 1
ATOM 771 C CA . GLY A 1 97 ? -15.532 9.527 13.743 1.00 95.25 97 GLY A CA 1
ATOM 772 C C . GLY A 1 97 ? -15.854 8.790 12.444 1.00 95.25 97 GLY A C 1
ATOM 773 O O . GLY A 1 97 ? -16.974 8.908 11.954 1.00 95.25 97 GLY A O 1
ATOM 774 N N . ALA A 1 98 ? -14.909 8.044 11.861 1.00 96.75 98 ALA A N 1
ATOM 775 C CA . ALA A 1 98 ? -15.225 7.181 10.729 1.00 96.75 98 ALA A CA 1
ATOM 776 C C . ALA A 1 98 ? -16.098 6.000 11.185 1.00 96.75 98 ALA A C 1
ATOM 778 O O . ALA A 1 98 ? -15.719 5.245 12.075 1.00 96.75 98 ALA A O 1
ATOM 779 N N . GLU A 1 99 ? -17.248 5.806 10.541 1.00 93.06 99 GLU A N 1
ATOM 780 C CA . GLU A 1 99 ? -18.103 4.624 10.752 1.00 93.06 99 GLU A CA 1
ATOM 781 C C . GLU A 1 99 ? -17.662 3.437 9.880 1.00 93.06 99 GLU A C 1
ATOM 783 O O . GLU A 1 99 ? -17.868 2.274 10.236 1.00 93.06 99 GLU A O 1
ATOM 788 N N . LYS A 1 100 ? -17.014 3.747 8.748 1.00 96.25 100 LYS A N 1
ATOM 789 C CA . LYS A 1 100 ? -16.451 2.796 7.791 1.00 96.25 100 LYS A CA 1
ATOM 790 C C . LYS A 1 100 ? -15.003 3.153 7.470 1.00 96.25 100 LYS A C 1
ATOM 792 O O . LYS A 1 100 ? -14.712 4.294 7.112 1.00 96.25 100 LYS A O 1
ATOM 797 N N . VAL A 1 101 ? -14.109 2.170 7.544 1.00 98.06 101 VAL A N 1
ATOM 798 C CA . VAL A 1 101 ? -12.680 2.311 7.241 1.00 98.06 101 VAL A CA 1
ATOM 799 C C . VAL A 1 101 ? -12.315 1.397 6.079 1.00 98.06 101 VAL A C 1
ATOM 801 O O . VAL A 1 101 ? -12.491 0.183 6.149 1.00 98.06 101 VAL A O 1
ATOM 804 N N . LEU A 1 102 ? -11.792 1.982 5.003 1.00 97.62 102 LEU A N 1
ATOM 805 C CA . LEU A 1 102 ? -11.339 1.257 3.818 1.00 97.62 102 LEU A CA 1
ATOM 806 C C . LEU A 1 102 ? -9.812 1.190 3.819 1.00 97.62 102 LEU A C 1
ATOM 808 O O . LEU A 1 102 ? -9.147 2.223 3.801 1.00 97.62 102 LEU A O 1
ATOM 812 N N . VAL A 1 103 ? -9.258 -0.020 3.815 1.00 97.56 103 VAL A N 1
ATOM 813 C CA . VAL A 1 103 ? -7.815 -0.254 3.691 1.00 97.56 103 VAL A CA 1
ATOM 814 C C . VAL A 1 103 ? -7.515 -0.645 2.250 1.00 97.56 103 VAL A C 1
ATOM 816 O O . VAL A 1 103 ? -8.049 -1.636 1.758 1.00 97.56 103 VAL A O 1
ATOM 819 N N . ILE A 1 104 ? -6.670 0.136 1.574 1.00 95.44 104 ILE A N 1
ATOM 820 C CA . ILE A 1 104 ? -6.378 -0.001 0.139 1.00 95.44 104 ILE A CA 1
ATOM 821 C C . ILE A 1 104 ? -4.857 -0.100 -0.053 1.00 95.44 104 ILE A C 1
ATOM 823 O O . ILE A 1 104 ? -4.130 0.748 0.473 1.00 95.44 104 ILE A O 1
ATOM 827 N N . PRO A 1 105 ? -4.332 -1.095 -0.791 1.00 94.00 105 PRO A N 1
ATOM 828 C CA . PRO A 1 105 ? -2.903 -1.188 -1.068 1.00 94.00 105 PRO A CA 1
ATOM 829 C C . PRO A 1 105 ? -2.478 -0.102 -2.068 1.00 94.00 105 PRO A C 1
ATOM 831 O O . PRO A 1 105 ? -3.005 -0.037 -3.174 1.00 94.00 105 PRO A O 1
ATOM 834 N N . LEU A 1 106 ? -1.467 0.703 -1.726 1.00 92.56 106 LEU A N 1
ATOM 835 C CA . LEU A 1 106 ? -0.999 1.834 -2.545 1.00 92.56 106 LEU A CA 1
ATOM 836 C C . LEU A 1 106 ? -0.738 1.468 -4.018 1.00 92.56 106 LEU A C 1
ATOM 838 O O . LEU A 1 106 ? -1.212 2.141 -4.930 1.00 92.56 106 LEU A O 1
ATOM 842 N N . PHE A 1 107 ? 0.013 0.391 -4.254 1.00 86.00 107 PHE A N 1
ATOM 843 C CA . PHE A 1 107 ? 0.467 0.034 -5.599 1.00 86.00 107 PHE A CA 1
ATOM 844 C C . PHE A 1 107 ? -0.579 -0.697 -6.440 1.00 86.00 107 PHE A C 1
ATOM 846 O O . PHE A 1 107 ? -0.385 -0.815 -7.643 1.00 86.00 107 PHE A O 1
ATOM 853 N N . ASN A 1 108 ? -1.673 -1.179 -5.837 1.00 88.75 108 ASN A N 1
ATOM 854 C CA . ASN A 1 108 ? -2.764 -1.868 -6.536 1.00 88.75 108 ASN A CA 1
ATOM 855 C C . ASN A 1 108 ? -2.320 -2.995 -7.499 1.00 88.75 108 ASN A C 1
ATOM 857 O O . ASN A 1 108 ? -3.013 -3.303 -8.463 1.00 88.75 108 ASN A O 1
ATOM 861 N N . VAL A 1 109 ? -1.188 -3.647 -7.218 1.00 88.94 109 VAL A N 1
ATOM 862 C CA . VAL A 1 109 ? -0.707 -4.846 -7.921 1.00 88.94 109 VAL A CA 1
ATOM 863 C C . VAL A 1 109 ? -0.725 -6.027 -6.949 1.00 88.94 109 VAL A C 1
ATOM 865 O O . VAL A 1 109 ? -0.440 -5.871 -5.757 1.00 88.94 109 VAL A O 1
ATOM 868 N N . LYS A 1 110 ? -1.087 -7.214 -7.451 1.00 91.31 110 LYS A N 1
ATOM 869 C CA . LYS A 1 110 ? -1.113 -8.452 -6.661 1.00 91.31 110 LYS A CA 1
ATOM 870 C C . LYS A 1 110 ? 0.308 -8.899 -6.303 1.00 91.31 110 LYS A C 1
ATOM 872 O O . LYS A 1 110 ? 1.151 -9.051 -7.181 1.00 91.31 110 LYS A O 1
ATOM 877 N N . SER A 1 111 ? 0.533 -9.109 -5.014 1.00 91.06 111 SER A N 1
ATOM 878 C CA . SER A 1 111 ? 1.745 -9.634 -4.379 1.00 91.06 111 SER A CA 1
ATOM 879 C C . SER A 1 111 ? 1.331 -10.376 -3.108 1.00 91.06 111 SER A C 1
ATOM 881 O O . SER A 1 111 ? 0.191 -10.219 -2.662 1.00 91.06 111 SER A O 1
ATOM 883 N N . LYS A 1 112 ? 2.232 -11.136 -2.480 1.00 90.75 112 LYS A N 1
ATOM 884 C CA . LYS A 1 112 ? 2.002 -11.749 -1.164 1.00 90.75 112 LYS A CA 1
ATOM 885 C C . LYS A 1 112 ? 1.450 -10.728 -0.166 1.00 90.75 112 LYS A C 1
ATOM 887 O O . LYS A 1 112 ? 0.443 -10.988 0.488 1.00 90.75 112 LYS A O 1
ATOM 892 N N . HIS A 1 113 ? 2.032 -9.529 -0.133 1.00 91.75 113 HIS A N 1
ATOM 893 C CA . HIS A 1 113 ? 1.581 -8.471 0.765 1.00 91.75 113 HIS A CA 1
ATOM 894 C C . HIS A 1 113 ? 0.120 -8.076 0.536 1.00 91.75 113 HIS A C 1
ATOM 896 O O . HIS A 1 113 ? -0.623 -7.900 1.498 1.00 91.75 113 HIS A O 1
ATOM 902 N N . SER A 1 114 ? -0.319 -7.941 -0.717 1.00 92.62 114 SER A N 1
ATOM 903 C CA . SER A 1 114 ? -1.688 -7.510 -1.022 1.00 92.62 114 SER A CA 1
ATOM 904 C C . SER A 1 114 ? -2.712 -8.648 -1.036 1.00 92.62 114 SER A C 1
ATOM 906 O O . SER A 1 114 ? -3.894 -8.391 -0.850 1.00 92.62 114 SER A O 1
ATOM 908 N N . VAL A 1 115 ? -2.302 -9.906 -1.214 1.00 93.62 115 VAL A N 1
ATOM 909 C CA . VAL A 1 115 ? -3.247 -11.041 -1.275 1.00 93.62 115 VAL A CA 1
ATOM 910 C C . VAL A 1 115 ? -3.250 -11.913 -0.020 1.00 93.62 115 VAL A C 1
ATOM 912 O O . VAL A 1 115 ? -4.188 -12.682 0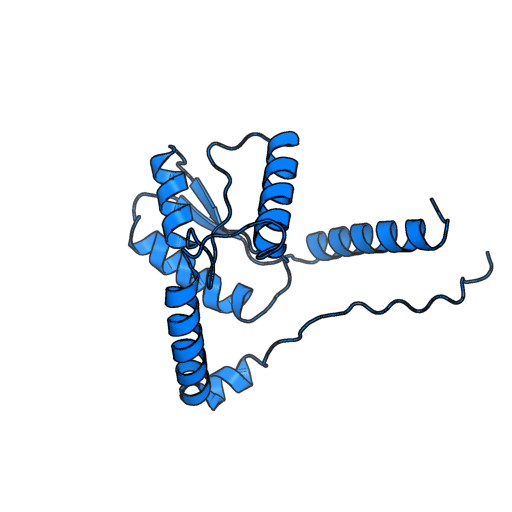.171 1.00 93.62 115 VAL A O 1
ATOM 915 N N . VAL A 1 116 ? -2.245 -11.783 0.851 1.00 92.56 116 VAL A N 1
ATOM 916 C CA . VAL A 1 116 ? -2.120 -12.555 2.097 1.00 92.56 116 VAL A CA 1
ATOM 917 C C . VAL A 1 116 ? -1.952 -11.630 3.303 1.00 92.56 116 VAL A C 1
ATOM 919 O O . VAL A 1 116 ? -2.819 -11.606 4.176 1.00 92.56 116 VAL A O 1
ATOM 922 N N . ASP A 1 117 ? -0.878 -10.837 3.347 1.00 94.31 117 ASP A N 1
ATOM 923 C CA . ASP A 1 117 ? -0.445 -10.197 4.599 1.00 94.31 117 ASP A CA 1
ATOM 924 C C . ASP A 1 117 ? -1.380 -9.060 5.043 1.00 94.31 117 ASP A C 1
ATOM 926 O O . ASP A 1 117 ? -1.869 -9.051 6.174 1.00 94.31 117 ASP A O 1
ATOM 930 N N . ILE A 1 118 ? -1.685 -8.105 4.155 1.00 96.44 118 ILE A N 1
ATOM 931 C CA . ILE A 1 118 ? -2.591 -6.989 4.464 1.00 96.44 118 ILE A CA 1
ATOM 932 C C . ILE A 1 118 ? -4.006 -7.491 4.790 1.00 96.44 118 ILE A C 1
ATOM 934 O O . ILE A 1 118 ? -4.527 -7.059 5.821 1.00 96.44 118 ILE A O 1
ATOM 938 N N . PRO A 1 119 ? -4.624 -8.412 4.016 1.00 96.62 119 PRO A N 1
ATOM 939 C CA . PRO A 1 119 ? -5.883 -9.036 4.417 1.00 96.62 119 PRO A CA 1
ATOM 940 C C . PRO A 1 119 ? -5.854 -9.576 5.853 1.00 96.62 119 PRO A C 1
ATOM 942 O O . PRO A 1 119 ? -6.727 -9.239 6.650 1.00 96.62 119 PRO A O 1
ATOM 945 N N . GLN A 1 120 ? -4.820 -10.336 6.232 1.00 96.06 120 GLN A N 1
ATOM 946 C CA . GLN A 1 120 ? -4.691 -10.874 7.592 1.00 96.06 120 GLN A CA 1
ATOM 947 C C . GLN A 1 120 ? -4.536 -9.780 8.658 1.00 96.06 120 GLN A C 1
ATOM 949 O O . GLN A 1 120 ? -5.093 -9.895 9.753 1.00 96.06 120 GLN A O 1
ATOM 954 N N . ILE A 1 121 ? -3.796 -8.710 8.363 1.00 96.62 121 ILE A N 1
ATOM 955 C CA . ILE A 1 121 ? -3.661 -7.553 9.259 1.00 96.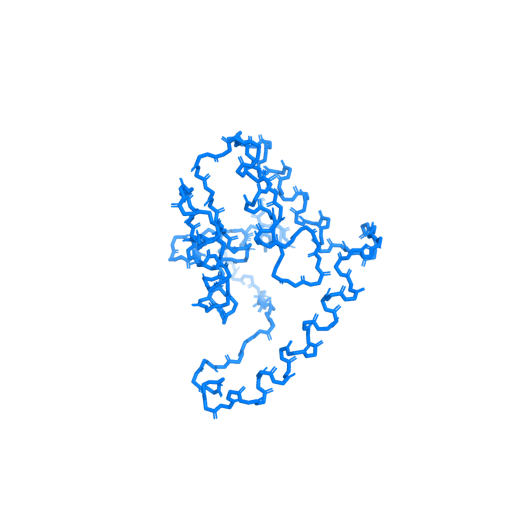62 121 ILE A CA 1
ATOM 956 C C . ILE A 1 121 ? -5.014 -6.856 9.447 1.00 96.62 121 ILE A C 1
ATOM 958 O O . ILE A 1 121 ? -5.368 -6.504 10.575 1.00 96.62 121 ILE A O 1
ATOM 962 N N . VAL A 1 122 ? -5.789 -6.696 8.373 1.00 97.00 122 VAL A N 1
ATOM 963 C CA . VAL A 1 122 ? -7.132 -6.103 8.421 1.00 97.00 122 VAL A CA 1
ATOM 964 C C . VAL A 1 122 ? -8.094 -6.985 9.217 1.00 97.00 122 VAL A C 1
ATOM 966 O O .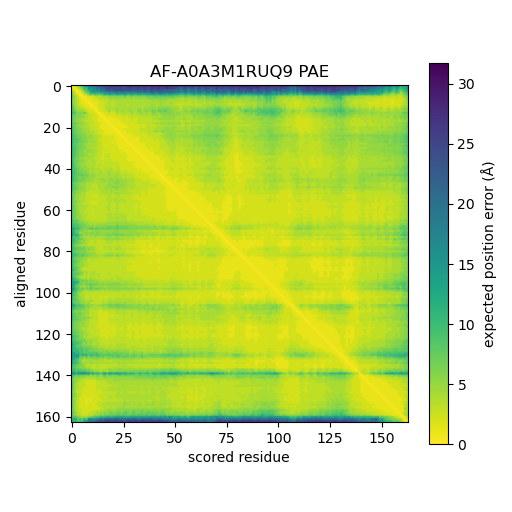 VAL A 1 122 ? -8.837 -6.457 10.040 1.00 97.00 122 VAL A O 1
ATOM 969 N N . GLU A 1 123 ? -8.041 -8.312 9.072 1.00 96.56 123 GLU A N 1
ATOM 970 C CA . GLU A 1 123 ? -8.841 -9.231 9.899 1.00 96.56 123 GLU A CA 1
ATOM 971 C C . GLU A 1 123 ? -8.507 -9.109 11.392 1.00 96.56 123 GLU A C 1
ATOM 973 O O . GLU A 1 123 ? -9.405 -9.051 12.235 1.00 96.56 123 GLU A O 1
ATOM 978 N N . LYS A 1 124 ? -7.224 -8.963 11.745 1.00 94.81 124 LYS A N 1
ATOM 979 C CA . LYS A 1 124 ? -6.819 -8.686 13.135 1.00 94.81 124 LYS A CA 1
ATOM 980 C C . LYS A 1 124 ? -7.351 -7.332 13.625 1.00 94.81 124 LYS A C 1
ATOM 982 O O . LYS A 1 124 ? -7.769 -7.227 14.778 1.00 94.81 124 LYS A O 1
ATOM 987 N N . ALA A 1 125 ? -7.355 -6.304 12.774 1.00 94.81 125 ALA A N 1
ATOM 988 C CA . ALA A 1 125 ? -7.900 -4.988 13.113 1.00 94.81 125 ALA A CA 1
ATOM 989 C C . ALA A 1 125 ? -9.430 -5.023 13.302 1.00 94.81 125 ALA A C 1
ATOM 991 O O . ALA A 1 125 ? -9.933 -4.436 14.261 1.00 94.81 125 ALA A O 1
ATOM 992 N N . LYS A 1 126 ? -10.158 -5.766 12.456 1.00 95.19 126 LYS A N 1
ATOM 993 C CA . LYS A 1 126 ? -11.600 -6.035 12.602 1.00 95.19 126 LYS A CA 1
ATOM 994 C C . LYS A 1 126 ? -11.913 -6.737 13.918 1.00 95.19 126 LYS A C 1
ATOM 996 O O . LYS A 1 126 ? -12.798 -6.303 14.646 1.00 95.19 126 LYS A O 1
ATOM 1001 N N . ALA A 1 127 ? -11.154 -7.779 14.262 1.00 94.44 127 ALA A N 1
ATOM 1002 C CA . ALA A 1 127 ? -11.362 -8.530 15.499 1.00 94.44 127 ALA A CA 1
ATOM 1003 C C . ALA A 1 127 ? -11.215 -7.656 16.760 1.00 94.44 127 ALA A C 1
ATOM 1005 O O . ALA A 1 127 ? -11.908 -7.881 17.750 1.00 94.44 127 ALA A O 1
ATOM 1006 N N . LYS A 1 128 ? -10.348 -6.634 16.719 1.00 93.50 128 LYS A N 1
ATOM 1007 C CA . LYS A 1 128 ? -10.205 -5.638 17.796 1.00 93.50 128 LYS A CA 1
ATOM 1008 C C . LYS A 1 128 ? -11.331 -4.599 17.825 1.00 93.50 128 LYS A C 1
ATOM 1010 O O . LYS A 1 128 ? -11.575 -4.012 18.875 1.00 93.50 128 LYS A O 1
ATOM 1015 N N . ASN A 1 129 ? -12.013 -4.382 16.702 1.00 92.50 129 ASN A N 1
ATOM 1016 C CA . ASN A 1 129 ? -13.049 -3.366 16.526 1.00 92.50 129 ASN A CA 1
ATOM 1017 C C . ASN A 1 129 ? -14.352 -4.000 15.993 1.00 92.50 129 ASN A C 1
ATOM 1019 O O . ASN A 1 129 ? -14.795 -3.650 14.901 1.00 92.50 129 ASN A O 1
ATOM 1023 N N . PRO A 1 130 ? -15.000 -4.921 16.736 1.00 90.69 130 PRO A N 1
ATOM 1024 C CA . PRO A 1 130 ? -16.103 -5.741 16.216 1.00 90.69 130 PRO A CA 1
ATOM 1025 C C . PRO A 1 130 ? -17.357 -4.949 15.812 1.00 90.69 130 PRO A C 1
ATOM 1027 O O . PRO A 1 130 ? -18.201 -5.472 15.093 1.00 90.69 130 PRO A O 1
ATOM 1030 N N . ASN A 1 131 ? -17.485 -3.700 16.271 1.00 90.38 131 ASN A N 1
ATOM 1031 C CA . ASN A 1 131 ? -18.610 -2.819 15.946 1.00 90.38 131 ASN A CA 1
ATOM 1032 C C . ASN A 1 131 ? -18.320 -1.866 14.772 1.00 90.38 131 ASN A C 1
ATOM 1034 O O . ASN A 1 131 ? -19.194 -1.083 14.412 1.00 90.38 131 ASN A O 1
ATOM 1038 N N . ALA A 1 132 ? -17.106 -1.883 14.215 1.00 92.44 132 ALA A N 1
ATOM 1039 C CA . ALA A 1 132 ? -16.698 -1.004 13.124 1.00 92.44 132 ALA A CA 1
ATOM 1040 C C . ALA A 1 132 ? -16.754 -1.723 11.767 1.00 92.44 132 ALA A C 1
ATOM 1042 O O . ALA A 1 132 ? -16.346 -2.881 11.657 1.00 92.44 132 ALA A O 1
ATOM 1043 N N . ASP A 1 133 ? -17.183 -1.020 10.713 1.00 96.06 133 ASP A N 1
ATOM 1044 C CA . ASP A 1 133 ? -17.095 -1.519 9.334 1.00 96.06 133 ASP A CA 1
ATOM 1045 C C . ASP A 1 133 ? -15.691 -1.253 8.780 1.00 96.06 133 ASP A C 1
ATOM 1047 O O . ASP A 1 133 ? -15.418 -0.225 8.163 1.00 96.06 133 ASP A O 1
ATOM 1051 N N . VAL A 1 134 ? -14.765 -2.174 9.028 1.00 97.69 134 VAL A N 1
ATOM 1052 C CA . VAL A 1 134 ? -13.431 -2.139 8.419 1.00 97.69 134 VAL A CA 1
ATOM 1053 C C . VAL A 1 134 ? -13.441 -3.065 7.209 1.00 97.69 134 VAL A C 1
ATOM 1055 O O . VAL A 1 134 ? -13.839 -4.217 7.325 1.00 97.69 134 VAL A O 1
ATOM 1058 N N . SER A 1 135 ? -12.998 -2.606 6.043 1.00 96.38 135 SER A N 1
ATOM 1059 C CA . SER A 1 135 ? -12.991 -3.400 4.808 1.00 96.38 135 SER A CA 1
ATOM 1060 C C . SER A 1 135 ? -11.651 -3.279 4.083 1.00 96.38 135 SER A C 1
ATOM 1062 O O . SER A 1 135 ? -11.109 -2.185 3.950 1.00 96.38 135 SER A O 1
ATOM 1064 N N . TYR A 1 136 ? -11.128 -4.405 3.593 1.00 97.12 136 TYR A N 1
ATOM 1065 C CA . TYR A 1 136 ? -9.973 -4.425 2.699 1.00 97.12 136 TYR A CA 1
ATOM 1066 C C . TYR A 1 136 ? -10.453 -4.341 1.249 1.00 97.12 136 TYR A C 1
ATOM 1068 O O . TYR A 1 136 ? -11.316 -5.124 0.851 1.00 97.12 136 TYR A O 1
ATOM 1076 N N . LEU A 1 137 ? -9.911 -3.402 0.474 1.00 95.19 137 LEU A N 1
ATOM 1077 C CA . LEU A 1 137 ? -10.113 -3.356 -0.971 1.00 95.19 137 LEU A CA 1
ATOM 1078 C C . LEU A 1 137 ? -8.929 -4.045 -1.642 1.00 95.19 137 LEU A C 1
ATOM 1080 O O . LEU A 1 137 ? -7.788 -3.601 -1.503 1.00 95.19 137 LEU A O 1
ATOM 1084 N N . GLU A 1 138 ? -9.209 -5.143 -2.341 1.00 91.44 138 GLU A N 1
ATOM 1085 C CA . GLU A 1 138 ? -8.193 -5.905 -3.060 1.00 91.44 138 GLU A CA 1
ATOM 1086 C C . GLU A 1 138 ? -7.446 -5.035 -4.088 1.00 91.44 138 GLU A C 1
ATOM 1088 O O . GLU A 1 138 ? -8.004 -4.069 -4.615 1.00 91.44 138 GLU A O 1
ATOM 1093 N N . PRO A 1 139 ? -6.178 -5.366 -4.394 1.00 89.69 139 PRO A N 1
ATOM 1094 C CA . PRO A 1 139 ? -5.434 -4.695 -5.452 1.00 89.69 139 PRO A CA 1
ATOM 1095 C C . PRO A 1 139 ? -6.154 -4.796 -6.803 1.00 89.69 139 PRO A C 1
ATOM 1097 O O . PRO A 1 139 ? -6.896 -5.741 -7.072 1.00 89.69 139 PRO A O 1
ATOM 1100 N N . GLY A 1 140 ? -5.851 -3.826 -7.662 1.00 83.00 140 GLY A N 1
ATOM 1101 C CA . GLY A 1 140 ? -6.561 -3.525 -8.894 1.00 83.00 140 GLY A CA 1
ATOM 1102 C C . GLY A 1 140 ? -6.889 -4.702 -9.816 1.00 83.00 140 GLY A C 1
ATOM 1103 O O . GLY A 1 140 ? -6.066 -5.581 -10.097 1.00 83.00 140 GLY A O 1
ATOM 1104 N N . ASP A 1 141 ? -8.108 -4.655 -10.344 1.00 88.38 141 ASP A N 1
ATOM 1105 C CA . ASP A 1 141 ? -8.594 -5.481 -11.441 1.00 88.38 141 ASP A CA 1
ATOM 1106 C C . ASP A 1 141 ? -8.178 -4.895 -12.809 1.00 88.38 141 ASP A C 1
ATOM 1108 O O . ASP A 1 141 ? -7.240 -4.099 -12.912 1.00 88.38 141 ASP A O 1
ATOM 1112 N N . ASP A 1 142 ? -8.826 -5.325 -13.890 1.00 91.69 142 ASP A N 1
ATOM 1113 C CA . ASP A 1 142 ? -8.489 -4.862 -15.238 1.00 91.69 142 ASP A CA 1
ATOM 1114 C C . ASP A 1 142 ? -8.778 -3.368 -15.456 1.00 91.69 142 ASP A C 1
ATOM 1116 O O . ASP A 1 142 ? -8.063 -2.726 -16.228 1.00 91.69 142 ASP A O 1
ATOM 1120 N N . GLU A 1 143 ? -9.748 -2.780 -14.749 1.00 93.19 143 GLU A N 1
ATOM 1121 C CA . GLU A 1 143 ? -10.024 -1.343 -14.834 1.00 93.19 143 GLU A CA 1
ATOM 1122 C C . GLU A 1 143 ? -8.854 -0.539 -14.258 1.00 93.19 143 GLU A C 1
ATOM 1124 O O . GLU A 1 143 ? -8.322 0.364 -14.909 1.00 93.19 143 GLU A O 1
ATOM 1129 N N . ILE A 1 144 ? -8.376 -0.926 -13.076 1.00 92.31 144 ILE A N 1
ATOM 1130 C CA . ILE A 1 144 ? -7.226 -0.269 -12.449 1.00 92.31 144 ILE A CA 1
ATOM 1131 C C . ILE A 1 144 ? -5.951 -0.462 -13.277 1.00 92.31 144 ILE A C 1
ATOM 1133 O O . ILE A 1 144 ? -5.170 0.480 -13.422 1.00 92.31 144 ILE A O 1
ATOM 1137 N N . LYS A 1 145 ? -5.739 -1.640 -13.878 1.00 92.44 145 LYS A N 1
ATOM 1138 C CA . LYS A 1 145 ? -4.595 -1.866 -14.783 1.00 92.44 145 LYS A CA 1
ATOM 1139 C C . LYS A 1 145 ? -4.636 -0.938 -15.995 1.00 92.44 145 LYS A C 1
ATOM 1141 O O . LYS A 1 145 ? -3.587 -0.422 -16.381 1.00 92.44 145 LYS A O 1
ATOM 1146 N N . ASN A 1 146 ? -5.818 -0.698 -16.565 1.00 94.69 146 ASN A N 1
ATOM 1147 C CA . ASN A 1 146 ? -5.974 0.238 -17.678 1.00 94.69 146 ASN A CA 1
ATOM 1148 C C . ASN A 1 146 ? -5.615 1.668 -17.252 1.00 94.69 146 ASN A C 1
ATOM 1150 O O . ASN A 1 146 ? -4.813 2.317 -17.921 1.00 94.69 146 ASN A O 1
ATOM 1154 N N . LEU A 1 147 ? -6.100 2.125 -16.094 1.00 94.69 147 LEU A N 1
ATOM 1155 C CA . LEU A 1 147 ? -5.755 3.448 -15.558 1.00 94.69 147 LEU A CA 1
ATOM 1156 C C . LEU A 1 147 ? -4.251 3.592 -15.271 1.00 94.69 147 LEU A C 1
ATOM 1158 O O . LEU A 1 147 ? -3.647 4.618 -15.586 1.00 94.69 147 LEU A O 1
ATOM 1162 N N . LEU A 1 148 ? -3.613 2.559 -14.712 1.00 93.31 148 LEU A N 1
ATOM 1163 C CA . LEU A 1 148 ? -2.163 2.549 -14.501 1.00 93.31 148 LEU A CA 1
ATOM 1164 C C . LEU A 1 148 ? -1.402 2.618 -15.831 1.00 93.31 148 LEU A C 1
ATOM 1166 O O . LEU A 1 148 ? -0.427 3.364 -15.937 1.00 93.31 148 LEU A O 1
ATOM 1170 N N . ALA A 1 149 ? -1.855 1.890 -16.856 1.00 95.19 149 ALA A N 1
ATOM 1171 C CA . ALA A 1 149 ? -1.267 1.957 -18.189 1.00 95.19 149 ALA A CA 1
ATOM 1172 C C . ALA A 1 149 ? -1.377 3.370 -18.783 1.00 95.19 149 ALA A C 1
ATOM 1174 O O . ALA A 1 149 ? -0.384 3.881 -19.295 1.00 95.19 149 ALA A O 1
ATOM 1175 N N . GLU A 1 150 ? -2.525 4.038 -18.648 1.00 96.88 150 GLU A N 1
ATOM 1176 C CA . GLU A 1 150 ? -2.713 5.424 -19.101 1.00 96.88 150 GLU A CA 1
ATOM 1177 C C . GLU A 1 150 ? -1.773 6.405 -18.388 1.00 96.88 150 GLU A C 1
ATOM 1179 O O . GLU A 1 150 ? -1.162 7.262 -19.031 1.00 96.88 150 GLU A O 1
ATOM 1184 N N . ILE A 1 151 ? -1.592 6.260 -17.071 1.00 95.19 151 ILE A N 1
ATOM 1185 C CA . ILE A 1 151 ? -0.654 7.085 -16.295 1.00 95.19 151 ILE A CA 1
ATOM 1186 C C . ILE A 1 151 ? 0.784 6.895 -16.800 1.00 95.19 151 ILE A C 1
ATOM 1188 O O . ILE A 1 151 ? 1.522 7.873 -16.964 1.00 95.19 151 ILE A O 1
ATOM 1192 N N . LEU A 1 152 ? 1.191 5.649 -17.060 1.00 95.69 152 LEU A N 1
ATOM 1193 C CA . LEU A 1 152 ? 2.525 5.336 -17.572 1.00 95.69 152 LEU A CA 1
ATOM 1194 C C . LEU A 1 152 ? 2.719 5.849 -19.003 1.00 95.69 152 LEU A C 1
ATOM 1196 O O . LEU A 1 152 ? 3.751 6.459 -19.280 1.00 95.69 152 LEU A O 1
ATOM 1200 N N . ILE A 1 153 ? 1.727 5.670 -19.880 1.00 95.69 153 ILE A N 1
ATOM 1201 C CA . ILE A 1 153 ? 1.735 6.183 -21.258 1.00 95.69 153 ILE A CA 1
ATOM 1202 C C . ILE A 1 153 ? 1.869 7.700 -21.251 1.00 95.69 153 ILE A C 1
ATOM 1204 O O . ILE A 1 153 ? 2.774 8.219 -21.890 1.00 95.69 153 ILE A O 1
ATOM 1208 N N . LYS A 1 154 ? 1.091 8.412 -20.431 1.00 95.94 154 LYS A N 1
ATOM 1209 C CA . LYS A 1 154 ? 1.209 9.870 -20.303 1.00 95.94 154 LYS A CA 1
ATOM 1210 C C . LYS A 1 154 ? 2.630 10.306 -19.937 1.00 95.94 154 LYS A C 1
ATOM 1212 O O . LYS A 1 154 ? 3.146 11.293 -20.454 1.00 95.94 154 LYS A O 1
ATOM 1217 N N . LYS A 1 155 ? 3.287 9.563 -19.046 1.00 95.44 155 LYS A N 1
ATOM 1218 C CA . LYS A 1 155 ? 4.671 9.835 -18.643 1.00 95.44 155 LYS A CA 1
ATOM 1219 C C . LYS A 1 155 ? 5.668 9.537 -19.773 1.00 95.44 155 LYS A C 1
ATOM 1221 O O . LYS A 1 155 ? 6.637 10.280 -19.935 1.00 95.44 155 LYS A O 1
ATOM 1226 N N . ILE A 1 156 ? 5.425 8.481 -20.550 1.00 94.81 156 ILE A N 1
ATOM 1227 C CA . ILE A 1 156 ? 6.211 8.117 -21.736 1.00 94.81 156 ILE A CA 1
ATOM 1228 C C . ILE A 1 156 ? 6.060 9.186 -22.819 1.00 94.81 156 ILE A C 1
ATOM 1230 O O . ILE A 1 156 ? 7.076 9.724 -23.256 1.00 94.81 156 ILE A O 1
ATOM 1234 N N . ASP A 1 157 ? 4.833 9.549 -23.186 1.00 93.50 157 ASP A N 1
ATOM 1235 C CA . ASP A 1 157 ? 4.521 10.518 -24.241 1.00 93.50 157 ASP A CA 1
ATOM 1236 C C . ASP A 1 157 ? 5.144 11.882 -23.935 1.00 93.50 157 ASP A C 1
ATOM 1238 O O . ASP A 1 157 ? 5.847 12.453 -24.774 1.00 93.50 157 ASP A O 1
ATOM 1242 N N . LYS A 1 158 ? 5.034 12.334 -22.679 1.00 93.12 158 LYS A N 1
ATOM 1243 C CA . LYS A 1 158 ? 5.718 13.537 -22.194 1.00 93.12 158 LYS A CA 1
ATOM 1244 C C . LYS A 1 158 ? 7.234 13.482 -22.377 1.00 93.12 158 LYS A C 1
ATOM 1246 O O . LYS A 1 158 ? 7.852 14.481 -22.735 1.00 93.12 158 LYS A O 1
ATOM 1251 N N . SER A 1 159 ? 7.853 12.328 -22.129 1.00 91.62 159 SER A N 1
ATOM 1252 C CA . SER A 1 159 ? 9.310 12.171 -22.249 1.00 91.62 159 SER A CA 1
ATOM 1253 C C . SER A 1 159 ? 9.806 12.176 -23.698 1.00 91.62 159 SER A C 1
ATOM 1255 O O . SER A 1 159 ? 10.955 12.538 -23.951 1.00 91.62 159 SER A O 1
ATOM 1257 N N . ILE A 1 160 ? 8.950 11.797 -24.651 1.00 92.31 160 ILE A N 1
ATOM 1258 C CA . ILE A 1 160 ? 9.297 11.689 -26.074 1.00 92.31 160 ILE A CA 1
ATOM 1259 C C . ILE A 1 160 ? 8.712 12.823 -26.927 1.00 92.31 160 ILE A C 1
ATOM 1261 O O . ILE A 1 160 ? 8.875 12.786 -28.151 1.00 92.31 160 ILE A O 1
ATOM 1265 N N . GLY A 1 161 ? 8.066 13.812 -26.299 1.00 83.62 161 GLY A N 1
ATOM 1266 C CA . GLY A 1 161 ? 7.518 15.008 -26.943 1.00 83.62 161 GLY A CA 1
ATOM 1267 C C . GLY A 1 161 ? 6.237 14.775 -27.750 1.00 83.62 161 GLY A C 1
ATOM 1268 O O . GLY A 1 161 ? 6.088 15.404 -28.792 1.00 83.62 161 GLY A O 1
ATOM 1269 N N . ASP A 1 162 ? 5.367 13.860 -27.308 1.00 72.62 162 ASP A N 1
ATOM 1270 C CA . ASP A 1 162 ? 4.067 13.545 -27.939 1.00 72.62 162 ASP A CA 1
ATOM 1271 C C . ASP A 1 162 ? 2.849 14.141 -27.193 1.00 72.62 162 ASP A C 1
ATOM 1273 O O . ASP A 1 162 ? 1.729 13.670 -27.384 1.00 72.62 162 ASP A O 1
ATOM 1277 N N . GLU A 1 163 ? 3.049 15.164 -26.352 1.00 61.69 163 GLU A N 1
ATOM 1278 C CA . GLU A 1 163 ? 1.946 15.930 -25.727 1.00 61.69 163 GLU A CA 1
ATOM 1279 C C . GLU A 1 163 ? 1.324 16.970 -26.674 1.00 61.69 163 GLU A C 1
ATOM 1281 O O . GLU A 1 163 ? 2.082 17.660 -27.398 1.00 61.69 163 GLU A O 1
#

Secondary structure (DSSP, 8-state):
-PPP-------------HHHHHHTHHHHHHHHHHHHHHHHHHTTS---TTT-HHHHHHHHHHHHHHTT---S-----BSSSSSSBHHHHHHHHHHTT-SEEEE--TT----HIIIIIHHHHHHHHHHH-TTSEEEEPPSP-HHHHHHHHHHHHHHHHHHHT--

Mean predicted aligned error: 4.23 Å

Radius of gyration: 18.8 Å; Cα contacts (8 Å, |Δi|>4): 140; chains: 1; bounding box: 35×44×56 Å

Sequence (163 aa):
MSKKKVGVIIACHGDVPLDYIEENKEAFEMAESHIEVLSNNTRDLPRTRETDPFKYDVEDLIEKIKEKREYQSIEAGYMSFCGPSIPEAVENALKNGAEKVLVIPLFNVKSKHSVVDIPQIVEKAKAKNPNADVSYLEPGDDEIKNLLAEILIKKIDKSIGDE